Protein AF-A0A2A2TJ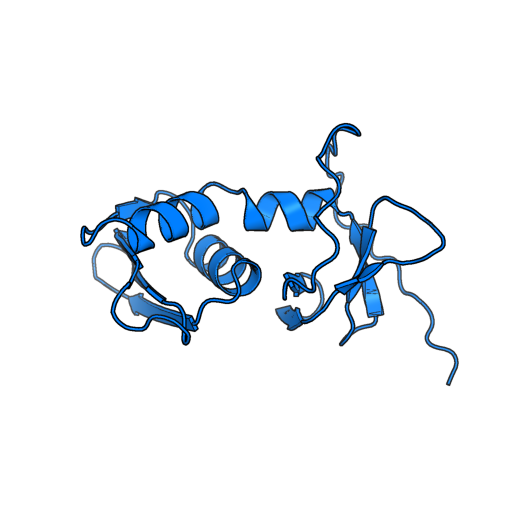M4-F1 (afdb_monomer)

Radius of gyration: 15.94 Å; Cα contacts (8 Å, |Δi|>4): 238; chains: 1; bounding box: 44×34×42 Å

Nearest PDB structures (foldseek):
  1sp8-assembly1_A  TM=7.092E-01  e=2.324E+00  Zea mays
  3oaj-assembly1_A  TM=6.298E-01  e=3.856E+00  Bacillus subtilis subsp. subtilis str. 168
  5hmq-assembly1_C  TM=5.565E-01  e=2.324E+00  Pseudomonas putida KT2440
  7e0x-assembly1_A  TM=6.695E-01  e=7.260E+00  Arabidopsis thaliana
  5hmq-assembly3_E  TM=3.339E-01  e=8.995E-01  Pseudomonas putida KT2440

Sequence (133 aa):
MKSEIIAIALGKANCSSNLPKPMYSSQFLYCRNCNFKTYHRPTLKYDWGYSCDICGTWQHQCMLTDIQQGYAAKIIQDGLTKDEIKWCNGTLEELIEAAHALNLEYDYQHTDDGFDFMAWSLENEEQVAKIKL

Mean predicted aligned error: 10.74 Å

Secondary structure (DSSP, 8-state):
----------------TTPPPPPSS---EE-TTT--EE-EEE-TT-TTEEEETTT--EEEHHHHHHHHHSHHHHHHHHHHHSSSEEE--S-HHHHHHHHHHTT-EEEEEEETTEEEEEEEETTEEEEEEEEE-

pLDDT: mean 75.06, std 18.24, range [29.38, 96.31]

Solvent-accessible surface area (backbone atoms only — not comparable to full-atom values): 7839 Å² total; per-residue (Å²): 134,88,81,79,74,59,77,66,85,71,70,92,71,89,64,66,92,80,65,77,78,77,76,96,63,90,62,40,33,53,33,90,86,79,75,42,75,31,50,56,46,80,40,96,88,45,101,58,30,27,24,32,72,83,81,47,41,52,43,53,42,56,67,57,47,48,41,51,69,24,72,48,23,48,53,45,56,56,12,42,78,35,100,47,80,39,80,44,96,67,54,72,65,50,43,52,47,10,34,32,31,68,64,33,51,73,54,72,45,86,51,99,83,41,35,44,37,36,37,28,37,90,92,44,75,89,34,50,10,35,36,39,63

Foldseek 3Di:
DDDDADEDCDDDDPDDPPPPQPPPDFQQAQDPPVRDRATWDDDPVDSFWTAGPPNRHIDGNVVRVCLQVPPLLVLFVVQLVDVDEAEDPDAPVSNVNNLSRRVWDKDWDADPQGIWIWTDHPVCRVGIRTYDD

Structure (mmCIF, N/CA/C/O backbone):
data_AF-A0A2A2TJM4-F1
#
_entry.id   AF-A0A2A2TJM4-F1
#
loop_
_atom_site.group_PDB
_atom_site.id
_atom_site.type_symbol
_atom_site.label_atom_id
_atom_site.label_alt_id
_atom_site.label_comp_id
_atom_site.label_asym_id
_atom_site.label_entity_id
_atom_site.label_seq_id
_atom_site.pdbx_PDB_ins_code
_atom_site.Cartn_x
_atom_site.Cartn_y
_atom_site.Cartn_z
_atom_site.occupancy
_atom_site.B_iso_or_equiv
_atom_site.auth_seq_id
_atom_site.auth_comp_id
_atom_site.auth_asym_id
_atom_site.auth_atom_id
_atom_site.pdbx_PDB_model_num
ATOM 1 N N . MET A 1 1 ? 18.687 -18.271 -22.251 1.00 35.69 1 MET A N 1
ATOM 2 C CA . MET A 1 1 ? 17.368 -17.796 -22.719 1.00 35.69 1 MET A CA 1
ATOM 3 C C . MET A 1 1 ? 17.454 -16.290 -22.900 1.00 35.69 1 MET A C 1
ATOM 5 O O . MET A 1 1 ? 17.845 -15.616 -21.958 1.00 35.69 1 MET A O 1
ATOM 9 N N . LYS A 1 2 ? 17.215 -15.776 -24.112 1.00 29.38 2 LYS A N 1
ATOM 10 C CA . LYS A 1 2 ? 17.141 -14.331 -24.367 1.00 29.38 2 LYS A CA 1
ATOM 11 C C . LYS A 1 2 ? 15.739 -13.878 -23.959 1.00 29.38 2 LYS A C 1
ATOM 13 O O . LYS A 1 2 ? 14.787 -14.233 -24.641 1.00 29.38 2 LYS A O 1
ATOM 18 N N . SER A 1 3 ? 15.612 -13.178 -22.838 1.00 35.66 3 SER A N 1
ATOM 19 C CA . SER A 1 3 ? 14.346 -12.553 -22.453 1.00 35.66 3 SER A CA 1
ATOM 20 C C . SER A 1 3 ? 14.162 -11.296 -23.299 1.00 35.66 3 SER A C 1
ATOM 22 O O . SER A 1 3 ? 14.922 -10.338 -23.159 1.00 35.66 3 SER A O 1
ATOM 24 N N . GLU A 1 4 ? 13.204 -11.321 -24.220 1.00 37.81 4 GLU A N 1
ATOM 25 C CA . GLU A 1 4 ? 12.775 -10.129 -24.946 1.00 37.81 4 GLU A CA 1
ATOM 26 C C . GLU A 1 4 ? 12.059 -9.198 -23.960 1.00 37.81 4 GLU A C 1
ATOM 28 O O . GLU A 1 4 ? 11.076 -9.575 -23.325 1.00 37.81 4 GLU A O 1
ATOM 33 N N . ILE A 1 5 ? 12.597 -7.991 -23.773 1.00 45.28 5 ILE A N 1
ATOM 34 C CA . ILE A 1 5 ? 11.981 -6.966 -22.926 1.00 45.28 5 ILE A CA 1
ATOM 35 C C . ILE A 1 5 ? 10.793 -6.400 -23.703 1.00 45.28 5 ILE A C 1
ATOM 37 O O . ILE A 1 5 ? 10.970 -5.616 -24.636 1.00 45.28 5 ILE A O 1
ATOM 41 N N . ILE A 1 6 ? 9.584 -6.806 -23.323 1.00 46.56 6 ILE A N 1
ATOM 42 C CA . ILE A 1 6 ? 8.344 -6.247 -23.860 1.00 46.56 6 ILE A CA 1
ATOM 43 C C . ILE A 1 6 ? 8.091 -4.919 -23.139 1.00 46.56 6 ILE A C 1
ATOM 45 O O . ILE A 1 6 ? 7.717 -4.887 -21.965 1.00 46.56 6 ILE A O 1
ATOM 49 N N . ALA A 1 7 ? 8.333 -3.809 -23.835 1.00 45.19 7 ALA A N 1
ATOM 50 C CA . ALA A 1 7 ? 7.950 -2.481 -23.372 1.00 45.19 7 ALA A CA 1
ATOM 51 C C . ALA A 1 7 ? 6.456 -2.276 -23.657 1.00 45.19 7 ALA A C 1
ATOM 53 O O . ALA A 1 7 ? 6.058 -2.075 -24.803 1.00 45.19 7 ALA A O 1
ATOM 54 N N . ILE A 1 8 ? 5.620 -2.347 -22.621 1.00 46.59 8 ILE A N 1
ATOM 55 C CA . ILE A 1 8 ? 4.205 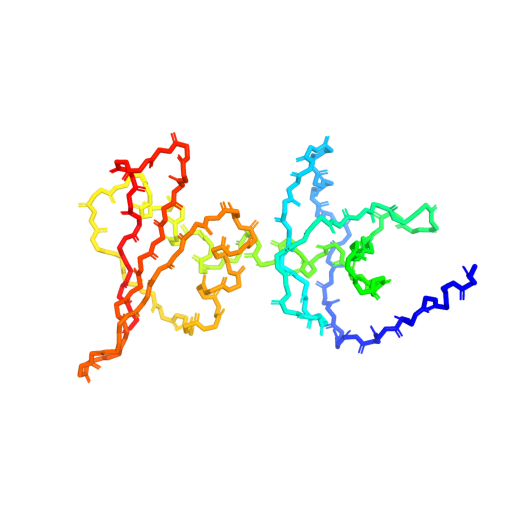-1.988 -22.736 1.00 46.59 8 ILE A CA 1
ATOM 56 C C . ILE A 1 8 ? 4.107 -0.474 -22.559 1.00 46.59 8 ILE A C 1
ATOM 58 O O . ILE A 1 8 ? 4.513 0.066 -21.530 1.00 46.59 8 ILE A O 1
ATOM 62 N N . ALA A 1 9 ? 3.570 0.218 -23.564 1.00 42.34 9 ALA A N 1
ATOM 63 C CA . ALA A 1 9 ? 3.218 1.628 -23.465 1.00 42.34 9 ALA A CA 1
ATOM 64 C C . ALA A 1 9 ? 1.983 1.777 -22.560 1.00 42.34 9 ALA A C 1
ATOM 66 O O . ALA A 1 9 ? 0.856 1.897 -23.034 1.00 42.34 9 ALA A O 1
ATOM 67 N N . LEU A 1 10 ? 2.192 1.719 -21.244 1.00 44.03 10 LEU A N 1
ATOM 68 C CA . LEU A 1 10 ? 1.190 2.146 -20.273 1.00 44.03 10 LEU A CA 1
ATOM 69 C C . LEU A 1 10 ? 0.990 3.658 -20.463 1.00 44.03 10 LEU A C 1
ATOM 71 O O . LEU A 1 10 ? 1.962 4.389 -20.654 1.00 44.03 10 LEU A O 1
ATOM 75 N N . GLY A 1 11 ? -0.274 4.085 -20.535 1.00 40.97 11 GLY A N 1
ATOM 76 C CA . GLY A 1 11 ? -0.710 5.407 -20.998 1.00 40.97 11 GLY A CA 1
ATOM 77 C C . GLY A 1 11 ? 0.083 6.591 -20.435 1.00 40.97 11 GLY A C 1
ATOM 78 O O . GLY A 1 11 ? 0.658 6.503 -19.357 1.00 40.97 11 GLY A O 1
ATOM 79 N N . LYS A 1 12 ? 0.103 7.695 -21.199 1.00 37.09 12 LYS A N 1
ATOM 80 C CA . LYS A 1 12 ? 0.866 8.933 -20.947 1.00 37.09 12 LYS A CA 1
ATOM 81 C C . LYS A 1 12 ? 0.858 9.338 -19.469 1.00 37.09 12 LYS A C 1
ATOM 83 O O . LYS A 1 12 ? -0.019 10.072 -19.022 1.00 37.09 12 LYS A O 1
ATOM 88 N N . ALA A 1 13 ? 1.866 8.893 -18.737 1.00 46.00 13 ALA A N 1
ATOM 89 C CA . ALA A 1 13 ? 2.138 9.371 -17.403 1.00 46.00 13 ALA A CA 1
ATOM 90 C C . ALA A 1 13 ? 2.822 10.739 -17.552 1.00 46.00 13 ALA A C 1
ATOM 92 O O . ALA A 1 13 ? 3.872 10.854 -18.191 1.00 46.00 13 ALA A O 1
ATOM 93 N N . ASN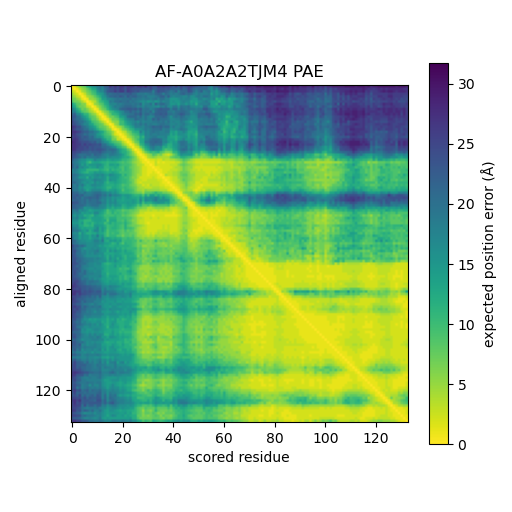 A 1 14 ? 2.192 11.801 -17.043 1.00 44.50 14 ASN A N 1
ATOM 94 C CA . ASN A 1 14 ? 2.771 13.147 -17.008 1.00 44.50 14 ASN A CA 1
ATOM 95 C C . ASN A 1 14 ? 3.848 13.190 -15.917 1.00 44.50 14 ASN A C 1
ATOM 97 O O . ASN A 1 14 ? 3.653 13.731 -14.833 1.00 44.50 14 ASN A O 1
ATOM 101 N N . CYS A 1 15 ? 4.985 12.564 -16.197 1.00 45.44 15 CYS A N 1
ATOM 102 C CA . CYS A 1 15 ? 6.061 12.398 -15.236 1.00 45.44 15 CYS A CA 1
ATOM 103 C C . CYS A 1 15 ? 6.965 13.624 -15.276 1.00 45.44 15 CYS A C 1
ATOM 105 O O . CYS A 1 15 ? 7.746 13.812 -16.207 1.00 45.44 15 CYS A O 1
ATOM 107 N N . SER A 1 16 ? 6.835 14.482 -14.265 1.00 46.22 16 SER A N 1
ATOM 108 C CA . SER A 1 16 ? 7.768 15.586 -14.048 1.00 46.22 16 SER A CA 1
ATOM 109 C C . SER A 1 16 ? 9.163 15.022 -13.762 1.00 46.22 16 SER A C 1
ATOM 111 O O . SER A 1 16 ? 9.330 14.150 -12.910 1.00 46.22 16 SER A O 1
ATOM 113 N N . SER A 1 17 ? 10.181 15.525 -14.458 1.00 50.22 17 SER A N 1
ATOM 114 C CA . SER A 1 17 ? 11.575 15.061 -14.380 1.00 50.22 17 SER A CA 1
ATOM 115 C C . SER A 1 17 ? 12.277 15.350 -13.043 1.00 50.22 17 SER A C 1
ATOM 117 O O . SER A 1 17 ? 13.456 15.041 -12.899 1.00 50.22 17 SER A O 1
ATOM 119 N N . ASN A 1 18 ? 11.573 15.945 -12.075 1.00 45.41 18 ASN A N 1
ATOM 120 C CA . ASN A 1 18 ? 12.105 16.351 -10.771 1.00 45.41 18 ASN A CA 1
ATOM 121 C C . ASN A 1 18 ? 11.683 15.425 -9.619 1.00 45.41 18 ASN A C 1
ATOM 123 O O . ASN A 1 18 ? 11.795 15.809 -8.455 1.00 45.41 18 ASN A O 1
ATOM 127 N N . LEU A 1 19 ? 11.186 14.221 -9.915 1.00 48.22 19 LEU A N 1
ATOM 128 C CA . LEU A 1 19 ? 10.873 13.252 -8.868 1.00 48.22 19 LEU A CA 1
ATOM 129 C C . LEU A 1 19 ? 12.167 12.807 -8.166 1.00 48.22 19 LEU A C 1
ATOM 131 O O . LEU A 1 19 ? 13.141 12.464 -8.846 1.00 48.22 19 LEU A O 1
ATOM 135 N N . PRO A 1 20 ? 12.212 12.816 -6.821 1.00 45.75 20 PRO A N 1
ATOM 136 C CA . PRO A 1 20 ? 13.385 12.366 -6.086 1.00 45.75 20 PRO A CA 1
ATOM 137 C C . PRO A 1 20 ? 13.739 10.940 -6.519 1.00 45.75 20 PRO A C 1
ATOM 139 O O . PRO A 1 20 ? 12.865 10.077 -6.627 1.00 45.75 20 PRO A O 1
ATOM 142 N N . LYS A 1 21 ? 15.025 10.694 -6.804 1.00 47.62 21 LYS A N 1
ATOM 143 C CA . LYS A 1 21 ? 15.520 9.339 -7.082 1.00 47.62 21 LYS A CA 1
ATOM 144 C C . LYS A 1 21 ? 15.132 8.453 -5.891 1.00 47.62 21 LYS A C 1
ATOM 146 O O . LYS A 1 21 ? 15.444 8.845 -4.763 1.00 47.62 21 LYS A O 1
ATOM 151 N N . PRO A 1 22 ? 14.476 7.296 -6.089 1.00 45.31 22 PRO A N 1
ATOM 152 C CA . PRO A 1 22 ? 14.127 6.422 -4.985 1.00 45.31 22 PRO A CA 1
ATOM 153 C C . PRO A 1 22 ? 15.451 5.963 -4.380 1.00 45.31 22 PRO A C 1
ATOM 155 O O . PRO A 1 22 ? 16.351 5.527 -5.106 1.00 45.31 22 PRO A O 1
ATOM 158 N N . MET A 1 23 ? 15.616 6.157 -3.071 1.00 39.25 23 MET A N 1
ATOM 159 C CA . MET A 1 23 ? 16.821 5.728 -2.367 1.00 39.25 23 MET A CA 1
ATOM 160 C C . MET A 1 23 ? 17.064 4.241 -2.650 1.00 39.25 23 MET A C 1
ATOM 162 O O . MET A 1 23 ? 16.152 3.421 -2.568 1.00 39.25 23 MET A O 1
ATOM 166 N N . TYR A 1 24 ? 18.306 3.923 -3.019 1.00 39.50 24 TYR A N 1
ATOM 167 C CA . TYR A 1 24 ? 18.809 2.601 -3.396 1.00 39.50 24 TYR A CA 1
ATOM 168 C C . TYR A 1 24 ? 18.781 1.596 -2.228 1.00 39.50 24 TYR A C 1
ATOM 170 O O . TYR A 1 24 ? 19.822 1.163 -1.741 1.00 39.50 24 TYR A O 1
ATOM 178 N N . SER A 1 25 ? 17.600 1.193 -1.774 1.00 41.34 25 SER A N 1
ATOM 179 C CA . SER A 1 25 ? 17.450 0.096 -0.817 1.00 41.34 25 SER A CA 1
ATOM 180 C C . SER A 1 25 ? 16.127 -0.623 -1.055 1.00 41.34 25 SER A C 1
ATOM 182 O O . SER A 1 25 ? 15.121 -0.320 -0.425 1.00 41.34 25 SER A O 1
ATOM 184 N N . SER A 1 26 ? 16.143 -1.529 -2.038 1.00 47.22 26 SER A N 1
ATOM 185 C CA . SER A 1 26 ? 15.257 -2.698 -2.163 1.00 47.22 26 SER A CA 1
ATOM 186 C C . SER A 1 26 ? 13.836 -2.543 -1.600 1.00 47.22 26 SER A C 1
ATOM 188 O O . SER A 1 26 ? 13.455 -3.260 -0.676 1.00 47.22 26 SER A O 1
ATOM 190 N N . GLN A 1 27 ? 13.039 -1.628 -2.147 1.00 57.75 27 GLN A N 1
ATOM 191 C CA . GLN A 1 27 ? 11.615 -1.583 -1.827 1.00 57.75 27 GLN A CA 1
ATOM 192 C C . GLN A 1 27 ? 10.891 -2.554 -2.756 1.00 57.75 27 GLN A C 1
ATOM 194 O O . GLN A 1 27 ? 10.988 -2.454 -3.982 1.00 57.75 27 GLN A O 1
ATOM 199 N N . PHE A 1 28 ? 10.217 -3.541 -2.170 1.00 61.09 28 PHE A N 1
ATOM 200 C CA . PHE A 1 28 ? 9.213 -4.311 -2.888 1.00 61.09 28 PHE A CA 1
ATOM 201 C C . PHE A 1 28 ? 8.203 -3.335 -3.490 1.00 61.09 28 PHE A C 1
ATOM 203 O O . PHE A 1 28 ? 7.707 -2.443 -2.810 1.00 61.09 28 PHE A O 1
ATOM 210 N N . LEU A 1 29 ? 7.923 -3.500 -4.773 1.00 67.62 29 LEU A N 1
ATOM 211 C CA . LEU A 1 29 ? 7.023 -2.649 -5.530 1.00 67.62 29 LEU A CA 1
ATOM 212 C C . LEU A 1 29 ? 5.973 -3.526 -6.206 1.00 67.62 29 LEU A C 1
ATOM 214 O O . LEU A 1 29 ? 6.265 -4.626 -6.685 1.00 67.62 29 LEU A O 1
ATOM 218 N N . TYR A 1 30 ? 4.740 -3.037 -6.244 1.00 73.50 30 TYR A N 1
ATOM 219 C CA . TYR A 1 30 ? 3.657 -3.703 -6.950 1.00 73.50 30 TYR A CA 1
ATOM 220 C C . TYR A 1 30 ? 3.875 -3.603 -8.465 1.00 73.50 30 TYR A C 1
ATOM 222 O O . TYR A 1 30 ? 4.010 -2.509 -9.013 1.00 73.50 30 TYR A O 1
ATOM 230 N N . CYS A 1 31 ? 3.934 -4.739 -9.162 1.00 78.06 31 CYS A N 1
ATOM 231 C CA . CYS A 1 31 ? 4.072 -4.746 -10.614 1.00 78.06 31 CYS A CA 1
ATOM 232 C C . CYS A 1 31 ? 2.699 -4.651 -11.290 1.00 78.06 31 CYS A C 1
ATOM 234 O O . CYS A 1 31 ? 1.971 -5.634 -11.315 1.00 78.06 31 CYS A O 1
ATOM 236 N N . ARG A 1 32 ? 2.395 -3.541 -11.973 1.00 77.56 32 ARG A N 1
ATOM 237 C CA . ARG A 1 32 ? 1.130 -3.368 -12.725 1.00 77.56 32 ARG A CA 1
ATOM 238 C C . ARG A 1 32 ? 0.889 -4.324 -13.898 1.00 77.56 32 ARG A C 1
ATOM 240 O O . ARG A 1 32 ? -0.208 -4.350 -14.441 1.00 77.56 32 ARG A O 1
ATOM 247 N N . ASN A 1 33 ? 1.912 -5.049 -14.351 1.00 83.62 33 ASN A N 1
ATOM 248 C CA . ASN A 1 33 ? 1.746 -6.002 -15.449 1.00 83.62 33 ASN A CA 1
ATOM 249 C C . ASN A 1 33 ? 1.346 -7.392 -14.948 1.00 83.62 33 ASN A C 1
ATOM 251 O O . ASN A 1 33 ? 0.449 -8.009 -15.507 1.00 83.62 33 ASN A O 1
ATOM 255 N N . CYS A 1 34 ? 2.022 -7.900 -13.915 1.00 82.56 34 CYS A N 1
ATOM 256 C CA . CYS A 1 34 ? 1.745 -9.236 -13.386 1.00 82.56 34 CYS A CA 1
ATOM 257 C C . CYS A 1 34 ? 0.958 -9.231 -12.070 1.00 82.56 34 CYS A C 1
ATOM 259 O O . CYS A 1 34 ? 0.612 -10.303 -11.592 1.00 82.56 34 CYS A O 1
ATOM 261 N N . ASN A 1 35 ? 0.666 -8.058 -11.503 1.00 76.50 35 ASN A N 1
ATOM 262 C CA . ASN A 1 35 ? -0.057 -7.857 -10.244 1.00 76.50 35 ASN A CA 1
ATOM 263 C C . ASN A 1 35 ? 0.578 -8.560 -9.033 1.00 76.50 35 ASN A C 1
ATOM 265 O O . ASN A 1 35 ? -0.099 -8.890 -8.065 1.00 76.50 35 ASN A O 1
ATOM 269 N N . PHE A 1 36 ? 1.894 -8.785 -9.075 1.00 78.19 36 PHE A N 1
ATOM 270 C CA . PHE A 1 36 ? 2.646 -9.375 -7.970 1.00 78.19 36 PHE A CA 1
ATOM 271 C C . PHE A 1 36 ? 3.501 -8.333 -7.247 1.00 78.19 36 PHE A C 1
ATOM 273 O O . PHE A 1 36 ? 4.105 -7.448 -7.864 1.00 78.19 36 PHE A O 1
ATOM 280 N N . LYS A 1 37 ? 3.612 -8.510 -5.927 1.00 75.81 37 LYS A N 1
ATOM 281 C CA . LYS A 1 37 ? 4.619 -7.874 -5.071 1.00 75.81 37 LYS A CA 1
ATOM 282 C C . LYS A 1 37 ? 6.000 -8.407 -5.454 1.00 75.81 37 LYS A C 1
ATOM 284 O O . LYS A 1 37 ? 6.251 -9.606 -5.371 1.00 75.81 37 LYS A O 1
ATOM 289 N N . THR A 1 38 ? 6.892 -7.534 -5.913 1.00 76.25 38 THR A N 1
ATOM 290 C CA . THR A 1 38 ? 8.197 -7.946 -6.448 1.00 76.25 38 THR A CA 1
ATOM 291 C C . THR A 1 38 ? 9.242 -6.858 -6.308 1.00 76.25 38 THR A C 1
ATOM 293 O O . THR A 1 38 ? 8.943 -5.665 -6.298 1.00 76.25 38 THR A O 1
ATOM 296 N N . TYR A 1 39 ? 10.504 -7.264 -6.280 1.00 77.19 39 TYR A N 1
ATOM 297 C CA . TYR A 1 39 ? 11.592 -6.334 -6.518 1.00 77.19 39 TYR A CA 1
ATOM 298 C C . TYR A 1 39 ? 11.568 -5.846 -7.966 1.00 77.19 39 TYR A C 1
ATOM 300 O O . TYR A 1 39 ? 11.140 -6.547 -8.894 1.00 77.19 39 TYR A O 1
ATOM 308 N N . HIS A 1 40 ? 11.988 -4.598 -8.123 1.00 77.06 40 HIS A N 1
ATOM 309 C CA . HIS A 1 40 ? 12.139 -3.945 -9.404 1.00 77.06 40 HIS A CA 1
ATOM 310 C C . HIS A 1 40 ? 13.586 -3.472 -9.517 1.00 77.06 40 HIS A C 1
ATOM 312 O O . HIS A 1 40 ? 14.058 -2.659 -8.721 1.00 77.06 40 HIS A O 1
ATOM 318 N N . ARG A 1 41 ? 14.312 -4.008 -10.498 1.00 78.38 41 ARG A N 1
ATOM 319 C CA . ARG A 1 41 ? 15.732 -3.710 -10.697 1.00 78.38 41 ARG A CA 1
ATOM 320 C C . ARG A 1 41 ? 15.930 -2.520 -11.637 1.00 78.38 41 ARG A C 1
ATOM 322 O O . ARG A 1 41 ? 15.223 -2.417 -12.649 1.00 78.38 41 ARG A O 1
ATOM 329 N N . PRO A 1 42 ? 16.894 -1.627 -11.354 1.00 73.62 42 PRO A N 1
ATOM 330 C CA . PRO A 1 42 ? 17.206 -0.523 -12.250 1.00 73.62 42 PRO A CA 1
ATOM 331 C C . PRO A 1 42 ? 17.664 -1.077 -13.600 1.00 73.62 42 PRO A C 1
ATOM 333 O O . PRO A 1 42 ? 18.483 -1.994 -13.677 1.00 73.62 42 PRO A O 1
ATOM 336 N N . THR A 1 43 ? 17.115 -0.534 -14.684 1.00 68.62 43 THR A N 1
ATOM 337 C CA . THR A 1 43 ? 17.517 -0.939 -16.034 1.00 68.62 43 THR A CA 1
ATOM 338 C C . THR A 1 43 ? 18.573 0.040 -16.525 1.00 68.62 43 THR A C 1
ATOM 340 O O . THR A 1 43 ? 18.253 1.189 -16.798 1.00 68.62 43 THR A O 1
ATOM 343 N N . LEU A 1 44 ? 19.821 -0.422 -16.679 1.00 58.38 44 LEU A N 1
ATOM 344 C CA . LEU A 1 44 ? 21.010 0.390 -17.015 1.00 58.38 44 LEU A CA 1
ATOM 345 C C . LEU A 1 44 ? 20.872 1.292 -18.258 1.00 58.38 44 LEU A C 1
ATOM 347 O O . LEU A 1 44 ? 21.728 2.135 -18.501 1.00 58.38 44 LEU A O 1
ATOM 351 N N . LYS A 1 45 ? 19.837 1.093 -19.079 1.00 56.38 45 LYS A N 1
ATOM 352 C CA . LYS A 1 45 ? 19.627 1.844 -20.316 1.00 56.38 45 LYS A CA 1
ATOM 353 C C . LYS A 1 45 ? 18.918 3.187 -20.097 1.00 56.38 45 LYS A C 1
ATOM 355 O O . LYS A 1 45 ? 19.122 4.081 -20.911 1.00 56.38 45 LYS A O 1
ATOM 360 N N . TYR A 1 46 ? 18.112 3.335 -19.039 1.00 52.88 46 TYR A N 1
ATOM 361 C CA . TYR A 1 46 ? 17.348 4.556 -18.763 1.00 52.88 46 TYR A CA 1
ATOM 362 C C . TYR A 1 46 ? 17.171 4.755 -17.250 1.00 52.88 46 TYR A C 1
ATOM 364 O O . TYR A 1 46 ? 16.538 3.932 -16.593 1.00 52.88 46 TYR A O 1
ATOM 372 N N . ASP A 1 47 ? 17.659 5.882 -16.724 1.00 60.34 47 ASP A N 1
ATOM 373 C CA . ASP A 1 47 ? 17.600 6.273 -15.300 1.00 60.34 47 ASP A CA 1
ATOM 374 C C . ASP A 1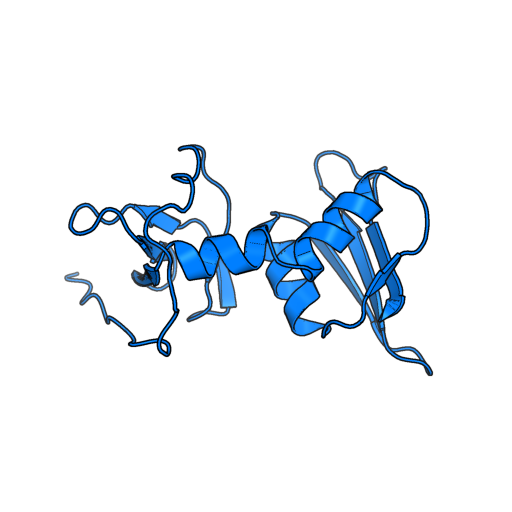 47 ? 16.176 6.510 -14.758 1.00 60.34 47 ASP A C 1
ATOM 376 O O . ASP A 1 47 ? 16.006 6.914 -13.610 1.00 60.34 47 ASP A O 1
ATOM 380 N N . TRP A 1 48 ? 15.144 6.311 -15.578 1.00 71.38 48 TRP A N 1
ATOM 381 C CA . TRP A 1 48 ? 13.770 6.730 -15.288 1.00 71.38 48 TRP A CA 1
ATOM 382 C C . TRP A 1 48 ? 12.797 5.560 -15.143 1.00 71.38 48 TRP A C 1
ATOM 384 O O . TRP A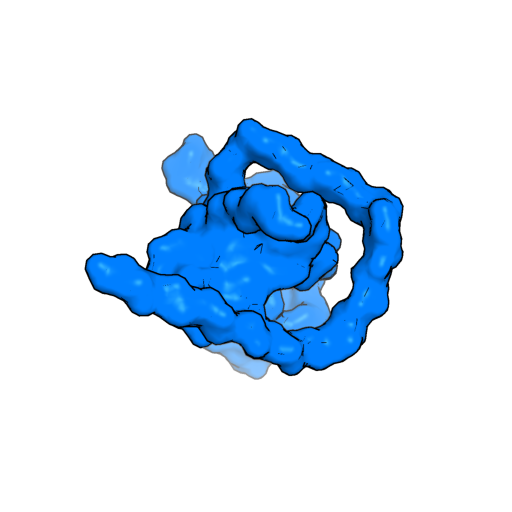 1 48 ? 11.586 5.759 -15.192 1.00 71.38 48 TRP A O 1
ATOM 394 N N . GLY A 1 49 ? 13.284 4.330 -14.972 1.00 71.88 49 GLY A N 1
ATOM 395 C CA . GLY A 1 49 ? 12.402 3.194 -14.729 1.00 71.88 49 GLY A CA 1
ATOM 396 C C . GLY A 1 49 ? 13.102 1.915 -14.300 1.00 71.88 49 GLY A C 1
ATOM 397 O O . GLY A 1 49 ? 14.328 1.791 -14.315 1.00 71.88 49 GLY A O 1
ATOM 398 N N . TYR A 1 50 ? 12.282 0.944 -13.925 1.00 79.06 50 TYR A N 1
ATOM 399 C CA . TYR A 1 50 ? 12.710 -0.311 -13.335 1.00 79.06 50 TYR A CA 1
ATOM 400 C C . TYR A 1 50 ? 12.040 -1.487 -14.034 1.00 79.06 50 TYR A C 1
ATOM 402 O O . TYR A 1 50 ? 10.909 -1.386 -14.501 1.00 79.06 50 TYR A O 1
ATOM 410 N N . SER A 1 51 ? 12.732 -2.619 -14.096 1.00 83.75 51 SER A N 1
ATOM 411 C CA . SER A 1 51 ? 12.165 -3.859 -14.628 1.00 83.75 51 SER A CA 1
ATOM 412 C C . SER A 1 51 ? 11.687 -4.743 -13.487 1.00 83.75 51 SER A C 1
ATOM 414 O O . SER A 1 51 ? 12.425 -4.945 -12.525 1.00 83.75 51 SER A O 1
ATOM 416 N N . CYS A 1 52 ? 10.479 -5.286 -13.608 1.00 83.38 52 CYS A N 1
ATOM 417 C CA . CYS A 1 52 ? 9.949 -6.285 -12.685 1.00 83.38 52 CYS A CA 1
ATOM 418 C C . CYS A 1 52 ? 10.818 -7.554 -12.694 1.00 83.38 52 CYS A C 1
ATOM 420 O O . CYS A 1 52 ? 11.103 -8.090 -13.767 1.00 83.38 52 CYS A O 1
ATOM 422 N N . ASP A 1 53 ? 11.191 -8.070 -11.523 1.00 85.06 53 ASP A N 1
ATOM 423 C CA . ASP A 1 53 ? 12.003 -9.293 -11.430 1.00 85.06 53 ASP A CA 1
ATOM 424 C C . ASP A 1 53 ? 11.229 -10.580 -11.757 1.00 85.06 53 ASP A C 1
ATOM 426 O O . ASP A 1 53 ? 11.839 -11.572 -12.150 1.00 85.06 53 ASP A O 1
ATOM 430 N N . ILE A 1 54 ? 9.895 -10.557 -11.668 1.00 85.88 54 ILE A N 1
ATOM 431 C CA . ILE A 1 54 ? 9.039 -11.700 -12.018 1.00 85.88 54 ILE A CA 1
ATOM 432 C C . ILE A 1 54 ? 8.780 -11.759 -13.526 1.00 85.88 54 ILE A C 1
ATOM 434 O O . ILE A 1 54 ? 9.092 -12.755 -14.173 1.00 85.88 54 ILE A O 1
ATOM 438 N N . CYS A 1 55 ? 8.186 -10.707 -14.100 1.00 86.69 55 CYS A N 1
ATOM 439 C CA . CYS A 1 55 ? 7.728 -10.730 -15.495 1.00 86.69 55 CYS A CA 1
ATOM 440 C C . CYS A 1 55 ? 8.660 -10.005 -16.477 1.00 86.69 55 CYS A C 1
ATOM 442 O O . CYS A 1 55 ? 8.438 -10.060 -17.683 1.00 86.69 55 CYS A O 1
ATOM 444 N N . GLY A 1 56 ? 9.695 -9.310 -15.994 1.00 83.94 56 GLY A N 1
ATOM 445 C CA . GLY A 1 56 ? 10.644 -8.580 -16.838 1.00 83.94 56 GLY A CA 1
ATOM 446 C C . GLY A 1 56 ? 10.094 -7.298 -17.470 1.00 83.94 56 GLY A C 1
ATOM 447 O O . GLY A 1 56 ? 10.845 -6.597 -18.146 1.00 83.94 56 GLY A O 1
ATOM 448 N N . THR A 1 57 ? 8.816 -6.969 -17.260 1.00 85.38 57 THR A N 1
ATOM 449 C CA . THR A 1 57 ? 8.205 -5.753 -17.804 1.00 85.38 57 THR A CA 1
ATOM 450 C C . THR A 1 57 ? 8.846 -4.514 -17.197 1.00 85.38 57 THR A C 1
ATOM 452 O O . THR A 1 57 ? 8.960 -4.391 -15.975 1.00 85.38 57 THR A O 1
ATOM 455 N N . TRP A 1 58 ? 9.242 -3.588 -18.066 1.00 83.44 58 TRP A N 1
ATOM 456 C CA . TRP A 1 58 ? 9.764 -2.286 -17.675 1.00 83.44 58 TRP A CA 1
ATOM 457 C C . TRP A 1 58 ? 8.622 -1.343 -17.278 1.00 83.44 58 TRP A C 1
ATOM 459 O O . TRP A 1 58 ? 7.615 -1.255 -17.980 1.00 83.44 58 TRP A O 1
ATOM 469 N N . GLN A 1 59 ? 8.789 -0.629 -16.168 1.00 77.38 59 GLN A N 1
ATOM 470 C CA . GLN A 1 59 ? 7.841 0.348 -15.641 1.00 77.38 59 GLN A CA 1
ATOM 471 C C . GLN A 1 59 ? 8.558 1.655 -15.319 1.00 77.38 59 GLN A C 1
ATOM 473 O O . GLN A 1 59 ? 9.648 1.664 -14.743 1.00 77.38 59 GLN A O 1
ATOM 478 N N . HIS A 1 60 ? 7.937 2.771 -15.692 1.00 77.06 60 HIS A N 1
ATOM 479 C CA . HIS A 1 60 ? 8.500 4.094 -15.453 1.00 77.06 60 HIS A CA 1
ATOM 480 C C . HIS A 1 60 ? 8.451 4.441 -13.953 1.00 77.06 60 HIS A C 1
ATOM 482 O O . HIS A 1 60 ? 7.460 4.169 -13.281 1.00 77.06 60 HIS A O 1
ATOM 488 N N . GLN A 1 61 ? 9.495 5.093 -13.434 1.00 71.62 61 GLN A N 1
ATOM 489 C CA . GLN A 1 61 ? 9.657 5.431 -12.015 1.00 71.62 61 GLN A CA 1
ATOM 490 C C . GLN A 1 61 ? 8.471 6.217 -11.440 1.00 71.62 61 GLN A C 1
ATOM 492 O O . GLN A 1 61 ? 7.987 5.858 -10.378 1.00 71.62 61 GLN A O 1
ATOM 497 N N . CYS A 1 62 ? 7.988 7.256 -12.127 1.00 70.00 62 CYS A N 1
ATOM 498 C CA . CYS A 1 62 ? 6.811 8.018 -11.690 1.00 70.00 62 CYS A CA 1
ATOM 499 C C . CYS A 1 62 ? 5.597 7.145 -11.372 1.00 70.00 62 CYS A C 1
ATOM 501 O O . CYS A 1 62 ? 4.958 7.382 -10.364 1.00 70.00 62 CYS A O 1
ATOM 503 N N . MET A 1 63 ? 5.334 6.094 -12.154 1.00 69.12 63 MET A N 1
ATOM 504 C CA . MET A 1 63 ? 4.208 5.196 -11.889 1.00 69.12 63 MET A CA 1
ATOM 505 C C . MET A 1 63 ? 4.378 4.461 -10.560 1.00 69.12 63 MET A C 1
ATOM 507 O O . MET A 1 63 ? 3.411 4.238 -9.846 1.00 69.12 63 MET A O 1
ATOM 511 N N . LEU A 1 64 ? 5.612 4.089 -10.221 1.00 67.50 64 LEU A N 1
ATOM 512 C CA . LEU A 1 64 ? 5.937 3.414 -8.966 1.00 67.50 64 LEU A CA 1
ATOM 513 C C . LEU A 1 64 ? 5.885 4.399 -7.789 1.00 67.50 64 LEU A C 1
ATOM 515 O O . LEU A 1 64 ? 5.357 4.078 -6.728 1.00 67.50 64 LEU A O 1
ATOM 519 N N . THR A 1 65 ? 6.384 5.620 -8.000 1.00 68.88 65 THR A N 1
ATOM 520 C CA . THR A 1 65 ? 6.339 6.706 -7.016 1.00 68.88 65 THR A CA 1
ATOM 521 C C . THR A 1 65 ? 4.906 7.145 -6.716 1.00 68.88 65 THR A C 1
ATOM 523 O O . THR A 1 65 ? 4.574 7.316 -5.548 1.00 68.88 65 THR A O 1
ATOM 526 N N . ASP A 1 66 ? 4.045 7.257 -7.728 1.00 73.75 66 ASP A N 1
ATOM 527 C CA . ASP A 1 66 ? 2.643 7.655 -7.572 1.00 73.75 66 ASP A CA 1
ATOM 528 C C . ASP A 1 66 ? 1.860 6.658 -6.710 1.00 73.75 66 ASP A C 1
ATOM 530 O O . ASP A 1 66 ? 1.012 7.068 -5.927 1.00 73.75 66 ASP A O 1
ATOM 534 N N . ILE A 1 67 ? 2.164 5.359 -6.789 1.00 69.38 67 ILE A N 1
ATOM 535 C CA . ILE A 1 67 ? 1.519 4.349 -5.934 1.00 69.38 67 ILE A CA 1
ATOM 536 C C . ILE A 1 67 ? 2.011 4.482 -4.488 1.00 69.38 67 ILE A C 1
ATOM 538 O O . ILE A 1 67 ? 1.208 4.483 -3.561 1.00 69.38 67 ILE A O 1
ATOM 542 N N . GLN A 1 68 ? 3.323 4.633 -4.281 1.00 70.56 68 GLN A N 1
ATOM 543 C CA . GLN A 1 68 ? 3.919 4.718 -2.940 1.00 70.56 68 GLN A CA 1
ATOM 544 C C . GLN A 1 68 ? 3.642 6.040 -2.214 1.00 70.56 68 GLN A C 1
ATOM 546 O O . GLN A 1 68 ? 3.691 6.091 -0.988 1.00 70.56 68 GLN A O 1
ATOM 551 N N . GLN A 1 69 ? 3.403 7.116 -2.962 1.00 72.12 69 GLN A N 1
ATOM 552 C CA . GLN A 1 69 ? 3.167 8.465 -2.435 1.00 72.12 69 GLN A CA 1
ATOM 553 C C . GLN A 1 69 ? 1.730 8.942 -2.669 1.00 72.12 69 GLN A C 1
ATOM 555 O O . GLN A 1 69 ? 1.379 10.065 -2.303 1.00 72.12 69 GLN A O 1
ATOM 560 N N . GLY A 1 70 ? 0.904 8.097 -3.285 1.00 78.12 70 GLY A N 1
ATOM 561 C CA . GLY A 1 70 ? -0.487 8.380 -3.583 1.00 78.12 70 GLY A CA 1
ATOM 562 C C . GLY A 1 70 ? -1.328 8.538 -2.324 1.00 78.12 70 GLY A C 1
ATOM 563 O O . GLY A 1 70 ? -0.926 8.189 -1.212 1.00 78.12 70 GLY A O 1
ATOM 564 N N . TYR A 1 71 ? -2.537 9.061 -2.510 1.00 85.38 71 TYR A N 1
ATOM 565 C CA . TYR A 1 71 ? -3.464 9.324 -1.413 1.00 85.38 71 TYR A CA 1
ATOM 566 C C . TYR A 1 71 ? -3.728 8.074 -0.554 1.00 85.38 71 TYR A C 1
ATOM 568 O O . TYR A 1 71 ? -3.607 8.148 0.667 1.00 85.38 71 TYR A O 1
ATOM 576 N N . ALA A 1 72 ? -3.975 6.923 -1.186 1.00 88.31 72 ALA A N 1
ATOM 577 C CA . ALA A 1 72 ? -4.161 5.635 -0.516 1.00 88.31 72 ALA A CA 1
ATOM 578 C C . ALA A 1 72 ? -2.963 5.249 0.376 1.00 88.31 72 ALA A C 1
ATOM 580 O O . ALA A 1 72 ? -3.139 4.956 1.559 1.00 88.31 72 ALA A O 1
ATOM 581 N N . ALA A 1 73 ? -1.736 5.331 -0.150 1.00 86.81 73 ALA A N 1
ATOM 582 C CA . ALA A 1 73 ? -0.519 5.029 0.605 1.00 86.81 73 ALA A CA 1
ATOM 583 C C . ALA A 1 73 ? -0.319 5.974 1.794 1.00 86.81 73 ALA A C 1
ATOM 585 O O . ALA A 1 73 ? 0.027 5.528 2.889 1.00 86.81 73 ALA A O 1
ATOM 586 N N . LYS A 1 74 ? -0.599 7.268 1.609 1.00 88.50 74 LYS A N 1
ATOM 587 C CA . LYS A 1 74 ? -0.529 8.250 2.692 1.00 88.50 74 LYS A CA 1
ATOM 588 C C . LYS A 1 74 ? -1.530 7.942 3.807 1.00 88.50 74 LYS A C 1
ATOM 590 O O . LYS A 1 74 ? -1.163 8.005 4.974 1.00 88.50 74 LYS A O 1
ATOM 595 N N . ILE A 1 75 ? -2.769 7.584 3.465 1.00 91.81 75 ILE A N 1
ATOM 596 C CA . ILE A 1 75 ? -3.783 7.220 4.463 1.00 91.81 75 ILE A CA 1
ATOM 597 C C . ILE A 1 75 ? -3.368 5.966 5.244 1.00 91.81 75 ILE A C 1
ATOM 599 O O . ILE A 1 75 ? -3.524 5.946 6.464 1.00 91.81 75 ILE A O 1
ATOM 603 N N . ILE A 1 76 ? -2.787 4.960 4.578 1.00 90.75 76 ILE A N 1
ATOM 604 C CA . ILE A 1 76 ? -2.240 3.769 5.249 1.00 90.75 76 ILE A CA 1
ATOM 605 C C . ILE A 1 76 ? -1.130 4.158 6.230 1.00 90.75 76 ILE A C 1
ATOM 607 O O . ILE A 1 76 ? -1.189 3.784 7.398 1.00 90.75 76 ILE A O 1
ATOM 611 N N . GLN A 1 77 ? -0.151 4.953 5.798 1.00 89.81 77 GLN A N 1
ATOM 612 C CA . GLN A 1 77 ? 0.938 5.405 6.670 1.00 89.81 77 GLN A CA 1
ATOM 613 C C . GLN A 1 77 ? 0.427 6.219 7.867 1.00 89.81 77 GLN A C 1
ATOM 615 O O . GLN A 1 77 ? 0.839 5.975 9.001 1.00 89.81 77 GLN A O 1
ATOM 620 N N . ASP A 1 78 ? -0.510 7.141 7.638 1.00 89.00 78 ASP A N 1
ATOM 621 C CA . ASP A 1 78 ? -1.132 7.928 8.704 1.00 89.00 78 ASP A CA 1
ATOM 622 C C . ASP A 1 78 ? -1.902 7.026 9.688 1.00 89.00 78 ASP A C 1
ATOM 624 O O . ASP A 1 78 ? -1.872 7.272 10.896 1.00 89.00 78 ASP A O 1
ATOM 628 N N . GLY A 1 79 ? -2.556 5.970 9.193 1.00 90.12 79 GLY A N 1
ATOM 629 C CA . GLY A 1 79 ? -3.247 4.959 9.995 1.00 90.12 79 GLY A CA 1
ATOM 630 C C . GLY A 1 79 ? -2.312 4.075 10.825 1.00 90.12 79 GLY A C 1
ATOM 631 O O . GLY A 1 79 ? -2.666 3.708 11.935 1.00 90.12 79 GLY A O 1
ATOM 632 N N . LEU A 1 80 ? -1.096 3.780 10.358 1.00 88.88 80 LEU A N 1
ATOM 633 C CA . LEU A 1 80 ? -0.112 3.022 11.150 1.00 88.88 80 LEU A CA 1
ATOM 634 C C . LEU A 1 80 ? 0.388 3.812 12.371 1.00 88.88 80 LEU A C 1
ATOM 636 O O . LEU A 1 80 ? 0.765 3.230 13.384 1.00 88.88 80 LEU A O 1
ATOM 640 N N . THR A 1 81 ? 0.394 5.146 12.287 1.00 83.56 81 THR A N 1
ATOM 641 C CA . THR A 1 81 ? 0.880 6.016 13.377 1.00 83.56 81 THR A CA 1
ATOM 642 C C . THR A 1 81 ? -0.174 6.358 14.425 1.00 83.56 81 THR A C 1
ATOM 644 O O . THR A 1 81 ? 0.171 6.803 15.521 1.00 83.56 81 THR A O 1
ATOM 647 N N . LYS A 1 82 ? -1.458 6.198 14.094 1.00 76.88 82 LYS A N 1
ATOM 648 C CA . LYS A 1 82 ? -2.591 6.602 14.929 1.00 76.88 82 LYS A CA 1
ATOM 649 C C . LYS A 1 82 ? -3.537 5.423 15.050 1.00 76.88 82 LYS A C 1
ATOM 651 O O . LYS A 1 82 ? -4.059 4.984 14.036 1.00 76.88 82 LYS A O 1
ATOM 656 N N . ASP A 1 83 ? -3.823 4.974 16.267 1.00 80.06 83 ASP A N 1
ATOM 657 C CA . ASP A 1 83 ? -4.808 3.911 16.514 1.00 80.06 83 ASP A CA 1
ATOM 658 C C . ASP A 1 83 ? -6.253 4.432 16.354 1.00 80.06 83 ASP A C 1
ATOM 660 O O . ASP A 1 83 ? -7.053 4.473 17.284 1.00 80.06 83 ASP A O 1
ATOM 664 N N . GLU A 1 84 ? -6.572 4.916 15.157 1.00 88.56 84 GLU A N 1
ATOM 665 C CA . GLU A 1 84 ? -7.857 5.489 14.780 1.00 88.56 84 GLU A CA 1
ATOM 666 C C . GLU A 1 84 ? -8.262 4.981 13.398 1.00 88.56 84 GLU A C 1
ATOM 668 O O . GLU A 1 84 ? -7.424 4.825 12.508 1.00 88.56 84 GLU A O 1
ATOM 673 N N . ILE A 1 85 ? -9.568 4.824 13.181 1.00 90.81 85 ILE A N 1
ATOM 674 C CA . ILE A 1 85 ? -10.114 4.513 11.857 1.00 90.81 85 ILE A CA 1
ATOM 675 C C . ILE A 1 85 ? -9.952 5.736 10.944 1.00 90.81 85 ILE A C 1
ATOM 677 O O . ILE A 1 85 ? -10.371 6.846 11.288 1.00 90.81 85 ILE A O 1
ATOM 681 N N . LYS A 1 86 ? -9.351 5.541 9.768 1.00 93.88 86 LYS A N 1
ATOM 682 C CA . LYS A 1 86 ? -9.224 6.560 8.718 1.00 93.88 86 LYS A CA 1
ATOM 683 C C . LYS A 1 86 ? -10.273 6.342 7.639 1.00 93.88 86 LYS A C 1
ATOM 685 O O . LYS A 1 86 ? -10.526 5.217 7.248 1.00 93.88 86 LYS A O 1
ATOM 690 N N . TRP A 1 87 ? -10.850 7.421 7.131 1.00 91.69 87 TRP A N 1
ATOM 691 C CA . TRP A 1 87 ? -11.781 7.366 6.005 1.00 91.69 87 TRP A CA 1
ATOM 692 C C . TRP A 1 87 ? -11.027 7.686 4.719 1.00 91.69 87 TRP A C 1
ATOM 694 O O . TRP A 1 87 ? -10.257 8.652 4.685 1.00 91.69 87 TRP A O 1
ATOM 704 N N . CYS A 1 88 ? -11.225 6.881 3.681 1.00 90.56 88 CYS A N 1
ATOM 705 C CA . CYS A 1 88 ? -10.553 7.029 2.398 1.00 90.56 88 CYS A CA 1
ATOM 706 C C . CYS A 1 88 ? -11.592 7.033 1.275 1.00 90.56 88 CYS A C 1
ATOM 708 O O . CYS A 1 88 ? -12.335 6.080 1.122 1.00 90.56 88 CYS A O 1
ATOM 710 N N . ASN A 1 89 ? -11.607 8.080 0.448 1.00 89.25 89 ASN A N 1
ATOM 711 C CA . ASN A 1 89 ? -12.488 8.155 -0.728 1.00 89.25 89 ASN A CA 1
ATOM 712 C C . ASN A 1 89 ? -11.893 7.464 -1.978 1.00 89.25 89 ASN A C 1
ATOM 714 O O . ASN A 1 89 ? -12.306 7.769 -3.097 1.00 89.25 89 ASN A O 1
ATOM 718 N N . GLY A 1 90 ? -10.855 6.640 -1.806 1.00 86.88 90 GLY A N 1
ATOM 719 C CA . GLY A 1 90 ? -10.233 5.871 -2.888 1.00 86.88 90 GLY A CA 1
ATOM 720 C C . GLY A 1 90 ? -10.992 4.580 -3.189 1.00 86.88 90 GLY A C 1
ATOM 721 O O . GLY A 1 90 ? -12.072 4.345 -2.651 1.00 86.88 90 GLY A O 1
ATOM 722 N N . THR A 1 91 ? -10.426 3.721 -4.032 1.00 91.69 91 THR A N 1
ATOM 723 C CA . THR A 1 91 ? -10.959 2.365 -4.251 1.00 91.69 91 THR A CA 1
ATOM 724 C C . THR A 1 91 ? -10.202 1.314 -3.438 1.00 91.69 91 THR A C 1
ATOM 726 O O . THR A 1 91 ? -9.090 1.545 -2.954 1.00 91.69 91 THR A O 1
ATOM 729 N N . LEU A 1 92 ? -10.797 0.127 -3.292 1.00 90.88 92 LEU A N 1
ATOM 730 C CA . LEU A 1 92 ? -10.142 -1.013 -2.648 1.00 90.88 92 LEU A CA 1
ATOM 731 C C . LEU A 1 92 ? -8.864 -1.415 -3.392 1.00 90.88 92 LEU A C 1
ATOM 733 O O . LEU A 1 92 ? -7.846 -1.695 -2.763 1.00 90.88 92 LEU A O 1
ATOM 737 N N . GLU A 1 93 ? -8.890 -1.385 -4.724 1.00 89.69 93 GLU A N 1
ATOM 738 C CA . GLU A 1 93 ? -7.727 -1.675 -5.562 1.00 89.69 93 GLU A CA 1
ATOM 739 C C . GLU A 1 93 ? -6.584 -0.695 -5.28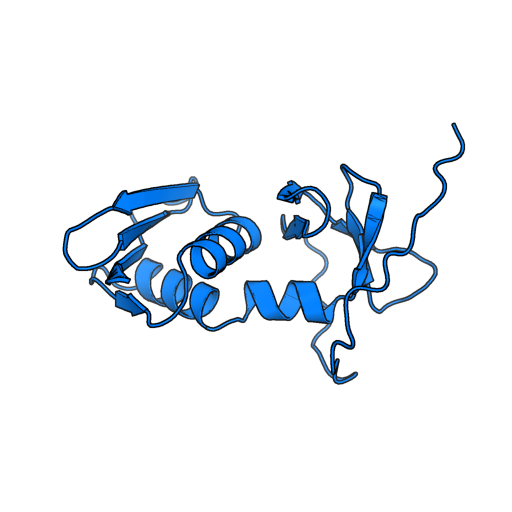3 1.00 89.69 93 GLU A C 1
ATOM 741 O O . GLU A 1 93 ? -5.442 -1.124 -5.153 1.00 89.69 93 GLU A O 1
ATOM 746 N N . GLU A 1 94 ? -6.873 0.601 -5.116 1.00 88.00 94 GLU A N 1
ATOM 747 C CA . GLU A 1 94 ? -5.853 1.602 -4.780 1.00 88.00 94 GLU A CA 1
ATOM 748 C C . GLU A 1 94 ? -5.205 1.333 -3.412 1.00 88.00 94 GLU A C 1
ATOM 750 O O . GLU A 1 94 ? -3.989 1.483 -3.271 1.00 88.00 94 GLU A O 1
ATOM 755 N N . LEU A 1 95 ? -5.985 0.900 -2.412 1.00 91.50 95 LEU A N 1
ATOM 756 C CA . LEU A 1 95 ? -5.462 0.517 -1.094 1.00 91.50 95 LEU A CA 1
ATOM 757 C C . LEU A 1 95 ? -4.622 -0.765 -1.151 1.00 91.50 95 LEU A C 1
ATOM 759 O O . LEU A 1 95 ? -3.563 -0.825 -0.527 1.00 91.50 95 LEU A O 1
ATOM 763 N N . ILE A 1 96 ? -5.045 -1.761 -1.932 1.00 89.44 96 ILE A N 1
ATOM 764 C CA . ILE A 1 96 ? -4.293 -3.003 -2.152 1.00 89.44 96 ILE A CA 1
ATOM 765 C C . ILE A 1 96 ? -2.962 -2.718 -2.863 1.00 89.44 96 ILE A C 1
ATOM 767 O O . ILE A 1 96 ? -1.907 -3.184 -2.419 1.00 89.44 96 ILE A O 1
ATOM 771 N N . GLU A 1 97 ? -2.985 -1.925 -3.942 1.00 84.56 97 GLU A N 1
ATOM 772 C CA . GLU A 1 97 ? -1.773 -1.507 -4.657 1.00 84.56 97 GLU A CA 1
ATOM 773 C C . GLU A 1 97 ? -0.812 -0.773 -3.715 1.00 84.56 97 GLU A C 1
ATOM 775 O O . GLU A 1 97 ? 0.389 -1.064 -3.696 1.00 84.56 97 GLU A O 1
ATOM 780 N N . ALA A 1 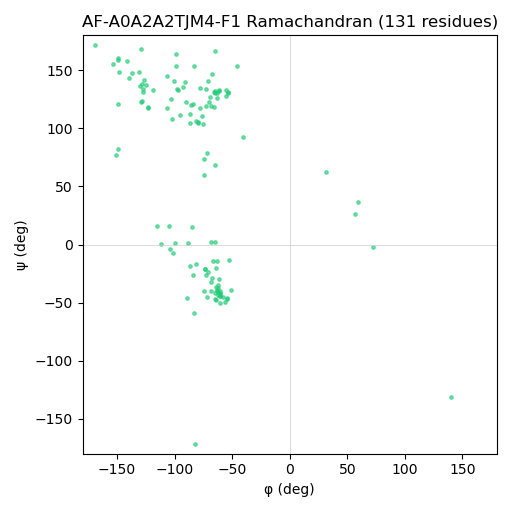98 ? -1.343 0.141 -2.900 1.00 86.62 98 ALA A N 1
ATOM 781 C CA . ALA A 1 98 ? -0.569 0.895 -1.929 1.00 86.62 98 ALA A CA 1
ATOM 782 C C . ALA A 1 98 ? 0.033 -0.001 -0.837 1.00 86.62 98 ALA A C 1
ATOM 784 O O . ALA A 1 98 ? 1.228 0.106 -0.567 1.00 86.62 98 ALA A O 1
ATOM 785 N N . ALA A 1 99 ? -0.734 -0.920 -0.242 1.00 88.69 99 ALA A N 1
ATOM 786 C CA . ALA A 1 99 ? -0.222 -1.840 0.774 1.00 88.69 99 ALA A CA 1
ATOM 787 C C . ALA A 1 99 ? 0.899 -2.731 0.221 1.00 88.69 99 ALA A C 1
ATOM 789 O O . ALA A 1 99 ? 1.955 -2.859 0.845 1.00 88.69 99 ALA A O 1
ATOM 790 N N . HIS A 1 100 ? 0.742 -3.256 -0.998 1.00 83.62 100 HIS A N 1
ATOM 791 C CA . HIS A 1 100 ? 1.814 -3.986 -1.672 1.00 83.62 100 HIS A CA 1
ATOM 792 C C . HIS A 1 100 ? 3.063 -3.125 -1.899 1.00 83.62 100 HIS A C 1
ATOM 794 O O . HIS A 1 100 ? 4.177 -3.594 -1.650 1.00 83.62 100 HIS A O 1
ATOM 800 N N . ALA A 1 101 ? 2.894 -1.881 -2.354 1.00 79.31 101 ALA A N 1
ATOM 801 C CA . ALA A 1 101 ? 3.997 -0.958 -2.622 1.00 79.31 101 ALA A CA 1
ATOM 802 C C . ALA A 1 101 ? 4.699 -0.444 -1.350 1.00 79.31 101 ALA A C 1
ATOM 804 O O . ALA A 1 101 ? 5.869 -0.059 -1.404 1.00 79.31 101 ALA A O 1
ATOM 805 N N . LEU A 1 102 ? 3.997 -0.454 -0.215 1.00 81.69 102 LEU A N 1
ATOM 806 C CA . LEU A 1 102 ? 4.523 -0.155 1.118 1.00 81.69 102 LEU A CA 1
ATOM 807 C C . LEU A 1 102 ? 5.094 -1.388 1.831 1.00 81.69 102 LEU A C 1
ATOM 809 O O . LEU A 1 102 ? 5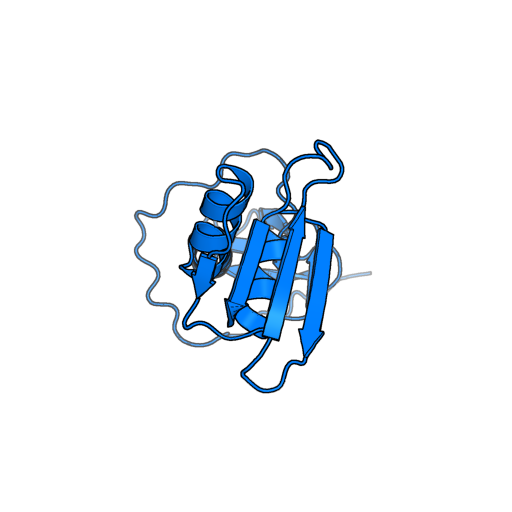.574 -1.267 2.955 1.00 81.69 102 LEU A O 1
ATOM 813 N N . ASN A 1 103 ? 5.084 -2.557 1.181 1.00 82.38 103 ASN A N 1
ATOM 814 C CA . ASN A 1 103 ? 5.525 -3.826 1.759 1.00 82.38 103 ASN A CA 1
ATOM 815 C C . ASN A 1 103 ? 4.745 -4.234 3.027 1.00 82.38 103 ASN A C 1
ATOM 817 O O . ASN A 1 103 ? 5.312 -4.829 3.939 1.00 82.38 103 ASN A O 1
ATOM 821 N N . LEU A 1 104 ? 3.446 -3.953 3.065 1.00 87.06 104 LEU A N 1
ATOM 822 C CA . LEU A 1 104 ? 2.561 -4.313 4.170 1.00 87.06 104 LEU A CA 1
ATOM 823 C C . LEU A 1 104 ? 1.779 -5.586 3.843 1.00 87.06 104 LEU A C 1
ATOM 825 O O . LEU A 1 104 ? 1.538 -5.896 2.670 1.00 87.06 104 LEU A O 1
ATOM 829 N N . GLU A 1 105 ? 1.393 -6.307 4.888 1.00 91.50 105 GLU A N 1
ATOM 830 C CA . GLU A 1 105 ? 0.303 -7.275 4.810 1.00 91.50 105 GLU A CA 1
ATOM 831 C C . GLU A 1 105 ? -1.018 -6.529 4.981 1.00 91.50 105 GLU A C 1
ATOM 833 O O . GLU A 1 105 ? -1.058 -5.444 5.571 1.00 91.50 105 GLU A O 1
ATOM 838 N N . TYR A 1 106 ? -2.087 -7.081 4.420 1.00 93.12 106 TYR A N 1
ATOM 839 C CA . TYR A 1 106 ? -3.404 -6.472 4.497 1.00 93.12 106 TYR A CA 1
ATOM 840 C C . TYR A 1 106 ? -4.510 -7.520 4.486 1.00 93.12 106 TYR A C 1
ATOM 842 O O . TYR A 1 106 ? -4.329 -8.639 4.008 1.00 93.12 106 TYR A O 1
ATOM 850 N N . ASP A 1 107 ? -5.671 -7.113 4.979 1.00 95.56 107 ASP A N 1
ATOM 851 C CA . ASP A 1 107 ? -6.929 -7.842 4.874 1.00 95.56 107 ASP A CA 1
ATOM 852 C C . ASP A 1 107 ? -8.065 -6.844 4.624 1.00 95.56 107 ASP A C 1
ATOM 854 O O . ASP A 1 107 ? -7.934 -5.649 4.913 1.00 95.56 107 ASP A O 1
ATOM 858 N N . TYR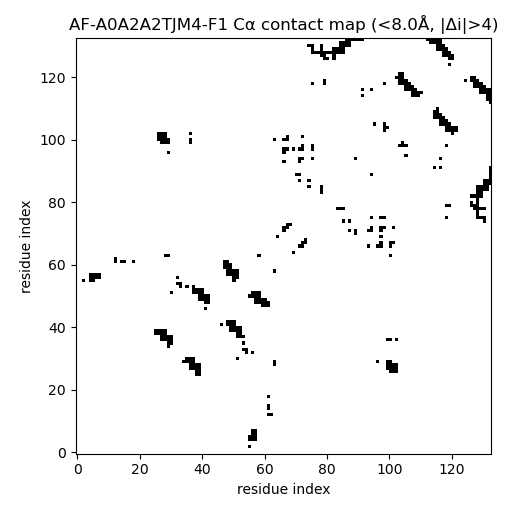 A 1 108 ? -9.174 -7.308 4.059 1.00 95.56 108 TYR A N 1
ATOM 859 C CA . TYR A 1 108 ? -10.348 -6.471 3.856 1.00 95.56 108 TYR A CA 1
ATOM 860 C C . TYR A 1 108 ? -11.649 -7.260 3.952 1.00 95.56 108 TYR A C 1
ATOM 862 O O . TYR A 1 108 ? -11.747 -8.419 3.552 1.00 95.56 108 TYR A O 1
ATOM 870 N N . GLN A 1 109 ? -12.689 -6.585 4.427 1.00 95.50 109 GLN A N 1
ATOM 871 C CA . GLN A 1 109 ? -14.026 -7.138 4.566 1.00 95.50 109 GLN A CA 1
ATOM 872 C C . GLN A 1 109 ? -15.050 -6.230 3.885 1.00 95.50 109 GLN A C 1
ATOM 874 O O . GLN A 1 109 ? -15.053 -5.014 4.067 1.00 95.50 109 GLN A O 1
ATOM 879 N N . HIS A 1 110 ? -15.954 -6.834 3.113 1.00 94.19 110 HIS A N 1
ATOM 880 C CA . HIS A 1 110 ? -17.109 -6.126 2.566 1.00 94.19 110 HIS A CA 1
ATOM 881 C C . HIS A 1 110 ? -18.132 -5.847 3.676 1.00 94.19 110 HIS A C 1
ATOM 883 O O . HIS A 1 110 ? -18.494 -6.742 4.441 1.00 94.19 110 HIS A O 1
ATOM 889 N N . THR A 1 111 ? -18.638 -4.619 3.721 1.00 92.12 111 THR A N 1
ATOM 890 C CA . THR A 1 111 ? -19.641 -4.136 4.681 1.00 92.12 111 THR A CA 1
ATOM 891 C C . THR A 1 111 ? -20.799 -3.457 3.950 1.00 92.12 111 THR A C 1
ATOM 893 O O . THR A 1 111 ? -20.699 -3.198 2.754 1.00 92.12 111 THR A O 1
ATOM 896 N N . ASP A 1 112 ? -21.900 -3.169 4.645 1.00 90.12 112 ASP A N 1
ATOM 897 C CA . ASP A 1 112 ? -23.083 -2.549 4.022 1.00 90.12 112 ASP A CA 1
ATOM 898 C C . ASP A 1 112 ? -22.787 -1.158 3.430 1.00 90.12 112 ASP A C 1
ATOM 900 O O . ASP A 1 112 ? -23.381 -0.777 2.422 1.00 90.12 112 ASP A O 1
ATOM 904 N N . ASP A 1 113 ? -21.825 -0.439 4.015 1.00 87.44 113 ASP A N 1
ATOM 905 C CA . ASP A 1 113 ? -21.463 0.930 3.632 1.00 87.44 113 ASP A CA 1
ATOM 906 C C . ASP A 1 113 ? -20.214 1.018 2.734 1.00 87.44 113 ASP A C 1
ATOM 908 O O . ASP A 1 113 ? -19.803 2.122 2.391 1.00 87.44 113 ASP A O 1
ATOM 912 N N . GLY A 1 114 ? -19.600 -0.112 2.356 1.00 90.56 114 GLY A N 1
ATOM 913 C CA . GLY A 1 114 ? -18.342 -0.135 1.599 1.00 90.56 114 GLY A CA 1
ATOM 914 C C . GLY A 1 114 ? -17.393 -1.229 2.079 1.00 90.56 114 GLY A C 1
ATOM 915 O O . GLY A 1 114 ? -17.806 -2.376 2.264 1.00 90.56 114 GLY A O 1
ATOM 916 N N . PHE A 1 115 ? -16.126 -0.897 2.326 1.00 93.88 115 PHE A N 1
ATOM 917 C CA . PHE A 1 115 ? -15.120 -1.877 2.763 1.00 93.88 115 PHE A CA 1
ATOM 918 C C . PHE A 1 115 ? -14.387 -1.428 4.024 1.00 93.88 115 PHE A C 1
ATOM 920 O O . PHE A 1 115 ? -13.963 -0.281 4.140 1.00 93.88 115 PHE A O 1
ATOM 927 N N . ASP A 1 116 ? -14.179 -2.371 4.939 1.00 94.50 116 ASP A N 1
ATOM 928 C CA . ASP A 1 116 ? -13.191 -2.237 6.005 1.00 94.50 116 ASP A CA 1
ATOM 929 C C . ASP A 1 116 ? -11.868 -2.803 5.490 1.00 94.50 116 ASP A C 1
ATOM 931 O O . ASP A 1 116 ? -11.809 -3.959 5.079 1.00 94.50 116 ASP A O 1
ATOM 935 N N . PHE A 1 117 ? -10.813 -1.998 5.496 1.00 96.31 117 PHE A N 1
ATOM 936 C CA . PHE A 1 117 ? -9.474 -2.365 5.050 1.00 96.31 117 PHE A CA 1
ATOM 937 C C . PHE A 1 117 ? -8.488 -2.234 6.208 1.00 96.31 117 PHE A C 1
ATOM 939 O O . PHE A 1 117 ? -8.460 -1.221 6.910 1.00 96.31 117 PHE A O 1
ATOM 946 N N . MET A 1 118 ? -7.651 -3.247 6.399 1.00 95.69 118 MET A N 1
ATOM 947 C CA . MET A 1 118 ? -6.613 -3.262 7.422 1.00 95.69 118 MET A CA 1
ATOM 948 C C . MET A 1 118 ? -5.258 -3.530 6.785 1.00 95.69 118 MET A C 1
ATOM 950 O O . MET A 1 118 ? -5.153 -4.402 5.933 1.00 95.69 118 MET A O 1
ATOM 954 N N . ALA A 1 119 ? -4.218 -2.813 7.210 1.00 93.88 119 ALA A N 1
ATOM 955 C CA . ALA A 1 119 ? -2.845 -3.079 6.784 1.00 93.88 119 ALA A CA 1
ATOM 956 C C . ALA A 1 119 ? -1.854 -2.940 7.941 1.00 93.88 119 ALA A C 1
ATOM 958 O O . ALA A 1 119 ? -2.005 -2.059 8.787 1.00 93.88 119 ALA A O 1
ATOM 959 N N . TRP A 1 120 ? -0.835 -3.797 7.975 1.00 93.62 120 TRP A N 1
ATOM 960 C CA . TRP A 1 120 ? 0.163 -3.840 9.046 1.00 93.62 120 TRP A CA 1
ATOM 961 C C . TRP A 1 120 ? 1.532 -4.296 8.539 1.00 93.62 120 TRP A C 1
ATOM 963 O O . TRP A 1 120 ? 1.670 -4.899 7.471 1.00 93.62 120 TRP A O 1
ATOM 973 N N . SER A 1 121 ? 2.567 -3.984 9.317 1.00 88.75 121 SER A N 1
ATOM 974 C CA . SER A 1 121 ? 3.922 -4.475 9.070 1.00 88.75 121 SER A CA 1
ATOM 975 C C . SER A 1 121 ? 4.160 -5.757 9.862 1.00 88.75 121 SER A C 1
ATOM 977 O O . SER A 1 121 ? 3.885 -5.796 11.057 1.00 88.75 121 SER A O 1
ATOM 979 N N . LEU A 1 122 ? 4.756 -6.776 9.236 1.00 82.69 122 LEU A N 1
ATOM 980 C CA . LEU A 1 122 ? 5.223 -7.978 9.947 1.00 82.69 122 LEU A CA 1
ATOM 981 C C . LEU A 1 122 ? 6.344 -7.673 10.952 1.00 82.69 122 LEU A C 1
ATOM 983 O O . LEU A 1 122 ? 6.598 -8.454 11.861 1.00 82.69 122 LEU A O 1
ATOM 987 N N . GLU A 1 123 ? 7.029 -6.540 10.795 1.00 82.69 123 GLU A N 1
ATOM 988 C CA . GLU A 1 123 ? 8.065 -6.098 11.734 1.00 82.69 123 GLU A CA 1
ATOM 989 C C . GLU A 1 123 ? 7.471 -5.400 12.969 1.00 82.69 123 GLU A C 1
ATOM 991 O O . GLU A 1 123 ? 8.164 -5.239 13.972 1.00 82.69 123 GLU A O 1
ATOM 996 N N . ASN A 1 124 ? 6.205 -4.970 12.901 1.00 80.06 124 ASN A N 1
ATOM 997 C CA . ASN A 1 124 ? 5.510 -4.282 13.985 1.00 80.06 124 ASN A CA 1
ATOM 998 C C . ASN A 1 124 ? 3.997 -4.553 13.922 1.00 80.06 124 ASN A C 1
ATOM 1000 O O . ASN A 1 124 ? 3.216 -3.705 13.486 1.00 80.06 124 ASN A O 1
ATOM 1004 N N . GLU A 1 125 ? 3.598 -5.747 14.363 1.00 76.38 125 GLU A N 1
ATOM 1005 C CA . GLU A 1 125 ? 2.201 -6.205 14.338 1.00 76.38 125 GLU A CA 1
ATOM 1006 C C . GLU A 1 125 ? 1.276 -5.406 15.276 1.00 76.38 125 GLU A C 1
ATOM 1008 O O . GLU A 1 125 ? 0.056 -5.474 15.147 1.00 76.38 125 GLU A O 1
ATOM 1013 N N . GLU A 1 126 ? 1.831 -4.615 16.203 1.00 79.56 126 GLU A N 1
ATOM 1014 C CA . GLU A 1 126 ? 1.047 -3.759 17.101 1.00 79.56 126 GLU A CA 1
ATOM 1015 C C . GLU A 1 126 ? 0.472 -2.525 16.383 1.00 79.56 126 GLU A C 1
ATOM 1017 O O . GLU A 1 126 ? -0.502 -1.933 16.851 1.00 79.56 126 GLU A O 1
ATOM 1022 N N . GLN A 1 127 ? 1.048 -2.134 15.240 1.00 86.12 127 GLN A N 1
ATOM 1023 C CA . GLN A 1 127 ? 0.599 -0.990 14.449 1.00 86.12 127 GLN A CA 1
ATOM 1024 C C . GLN A 1 127 ? -0.201 -1.453 13.237 1.00 86.12 127 GLN A C 1
ATOM 1026 O O . GLN A 1 127 ? 0.347 -1.960 12.257 1.00 86.12 127 GLN A O 1
ATOM 1031 N N . VAL A 1 128 ? -1.512 -1.224 13.299 1.00 92.44 128 VAL A N 1
ATOM 1032 C CA . VAL A 1 128 ? -2.449 -1.609 12.245 1.00 92.44 128 VAL A CA 1
ATOM 1033 C C . VAL A 1 128 ? -3.206 -0.385 11.757 1.00 92.44 128 VAL A C 1
ATOM 1035 O O . VAL A 1 128 ? -3.956 0.238 12.508 1.00 92.44 128 VAL A O 1
ATOM 1038 N N . ALA A 1 129 ? -3.050 -0.064 10.477 1.00 93.88 129 ALA A N 1
ATOM 1039 C CA . ALA A 1 129 ? -3.868 0.932 9.811 1.00 93.88 129 ALA A CA 1
ATOM 1040 C C . ALA A 1 129 ? -5.267 0.361 9.600 1.00 93.88 129 ALA A C 1
ATOM 1042 O O . ALA A 1 129 ? -5.420 -0.642 8.910 1.00 93.88 129 ALA A O 1
ATOM 1043 N N . LYS A 1 130 ? -6.280 1.009 10.177 1.00 94.62 130 LYS A N 1
ATOM 1044 C CA . LYS A 1 130 ? -7.697 0.668 10.003 1.00 94.62 130 LYS A CA 1
ATOM 1045 C C . LYS A 1 130 ? -8.327 1.725 9.105 1.00 94.62 130 LYS A C 1
ATOM 1047 O O . LYS A 1 130 ? -8.328 2.904 9.460 1.00 94.62 130 LYS A O 1
ATOM 1052 N N . ILE A 1 131 ? -8.827 1.332 7.942 1.00 94.81 131 ILE A N 1
ATOM 1053 C CA . ILE A 1 131 ? -9.326 2.247 6.916 1.00 94.81 131 ILE A CA 1
ATOM 1054 C C . ILE A 1 131 ? -10.739 1.840 6.516 1.00 94.81 131 ILE A C 1
ATOM 1056 O O . ILE A 1 131 ? -10.991 0.677 6.231 1.00 94.81 131 ILE A O 1
ATOM 1060 N N . LYS A 1 132 ? -11.649 2.810 6.479 1.00 94.56 132 LYS A N 1
ATOM 1061 C CA . LYS A 1 132 ? -13.005 2.669 5.963 1.00 94.56 132 LYS A CA 1
ATOM 1062 C C . LYS A 1 132 ? -13.086 3.311 4.580 1.00 94.56 132 LYS A C 1
ATOM 1064 O O . LYS A 1 132 ? -12.707 4.479 4.430 1.00 94.56 132 LYS A O 1
ATOM 1069 N N . LEU A 1 133 ? -13.542 2.528 3.608 1.00 91.44 133 LEU A N 1
ATOM 1070 C CA . LEU A 1 133 ? -13.948 2.963 2.272 1.00 91.44 133 LEU A CA 1
ATOM 1071 C C . LEU A 1 133 ? -15.450 3.221 2.250 1.00 91.44 133 LEU A C 1
ATOM 1073 O O . LEU A 1 133 ? -16.173 2.324 2.745 1.00 91.44 133 LEU A O 1
#

Organism: NCBI:txid987040